Protein AF-A0A533UKV5-F1 (afdb_monomer_lite)

Radius of gyration: 15.04 Å; chains: 1; bounding box: 34×28×46 Å

Structure (mmCIF, N/CA/C/O backbone):
data_AF-A0A533UKV5-F1
#
_entry.id   AF-A0A533UKV5-F1
#
loop_
_atom_site.group_PDB
_atom_site.id
_atom_site.type_symbol
_atom_site.label_atom_id
_atom_site.label_alt_id
_atom_site.label_comp_id
_atom_site.label_asym_id
_atom_site.label_entity_id
_atom_site.label_seq_id
_atom_site.pdbx_PDB_ins_code
_atom_site.Cartn_x
_atom_site.Cartn_y
_atom_site.Cartn_z
_atom_site.occupancy
_atom_site.B_iso_or_equiv
_atom_site.auth_seq_id
_atom_site.auth_comp_id
_atom_site.auth_asym_id
_atom_site.auth_atom_id
_atom_site.pdbx_PDB_model_num
ATOM 1 N N . MET A 1 1 ? 13.275 -11.484 -17.452 1.00 66.06 1 MET A N 1
ATOM 2 C CA . MET A 1 1 ? 13.479 -12.583 -16.477 1.00 66.06 1 MET A CA 1
ATOM 3 C C . MET A 1 1 ? 12.795 -12.209 -15.171 1.00 66.06 1 MET A C 1
ATOM 5 O O . MET A 1 1 ? 13.042 -11.116 -14.673 1.00 66.06 1 MET A O 1
ATOM 9 N N . ILE A 1 2 ? 11.915 -13.073 -14.665 1.00 75.88 2 ILE A N 1
ATOM 10 C CA . ILE A 1 2 ? 11.091 -12.811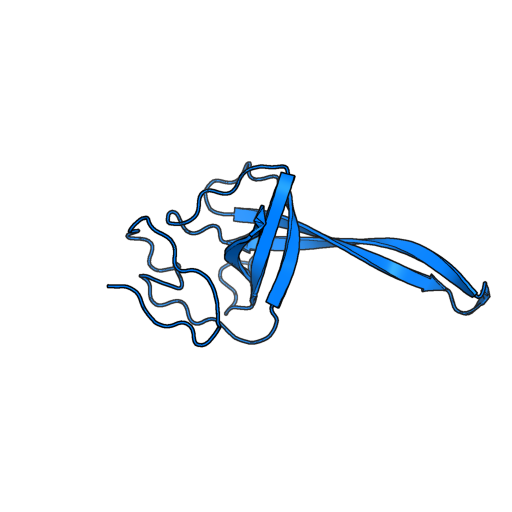 -13.475 1.00 75.88 2 ILE A CA 1
ATOM 11 C C . ILE A 1 2 ? 11.884 -13.198 -12.224 1.00 75.88 2 ILE A C 1
ATOM 13 O O . ILE A 1 2 ? 12.360 -14.329 -12.109 1.00 75.88 2 ILE A O 1
ATOM 17 N N . ARG A 1 3 ? 12.045 -12.260 -11.289 1.00 81.12 3 ARG A N 1
ATOM 18 C CA . ARG A 1 3 ? 12.711 -12.495 -10.002 1.00 81.12 3 ARG A CA 1
ATOM 19 C C . ARG A 1 3 ? 11.719 -13.059 -8.990 1.00 81.12 3 ARG A C 1
ATOM 21 O O . ARG A 1 3 ? 10.578 -12.612 -8.910 1.00 81.12 3 ARG A O 1
ATOM 28 N N . ASN A 1 4 ? 12.179 -14.005 -8.177 1.00 81.50 4 ASN A N 1
ATOM 29 C CA . ASN A 1 4 ? 11.421 -14.471 -7.024 1.00 81.50 4 ASN A CA 1
ATOM 30 C C . ASN A 1 4 ? 11.539 -13.436 -5.890 1.00 81.50 4 ASN A C 1
ATOM 32 O O . ASN A 1 4 ? 12.640 -13.133 -5.435 1.00 81.50 4 ASN A O 1
ATOM 36 N N . ILE A 1 5 ? 10.401 -12.883 -5.467 1.00 80.12 5 ILE A N 1
ATOM 37 C CA . ILE A 1 5 ? 10.301 -11.812 -4.461 1.00 80.12 5 ILE A CA 1
ATOM 38 C C . ILE A 1 5 ? 10.320 -12.383 -3.024 1.00 80.12 5 ILE A C 1
ATOM 40 O O . ILE A 1 5 ? 10.494 -11.640 -2.062 1.00 80.12 5 ILE A O 1
ATOM 44 N N . GLY A 1 6 ? 10.177 -13.703 -2.857 1.00 77.88 6 GLY A N 1
ATOM 45 C CA . GLY A 1 6 ? 10.168 -14.368 -1.548 1.00 77.88 6 GLY A CA 1
ATOM 46 C C . GLY A 1 6 ? 8.799 -14.413 -0.859 1.00 77.88 6 GLY A C 1
ATOM 47 O O . GLY A 1 6 ? 8.714 -14.854 0.283 1.00 77.88 6 GLY A O 1
ATOM 48 N N . PHE A 1 7 ? 7.729 -13.999 -1.544 1.00 78.75 7 PHE A N 1
ATOM 49 C CA . PHE A 1 7 ? 6.341 -14.137 -1.089 1.00 78.75 7 PHE A CA 1
ATOM 50 C C . PHE A 1 7 ? 5.535 -15.009 -2.063 1.00 78.75 7 PHE A C 1
ATOM 52 O O . PHE A 1 7 ? 5.818 -14.976 -3.264 1.00 78.75 7 PHE A O 1
ATOM 59 N N . PRO A 1 8 ? 4.523 -15.761 -1.587 1.00 81.56 8 PRO A N 1
ATOM 60 C CA . PRO A 1 8 ? 3.633 -16.533 -2.448 1.00 81.56 8 PRO A CA 1
ATOM 61 C C . PRO A 1 8 ? 2.614 -15.593 -3.107 1.00 81.56 8 PRO A C 1
ATOM 63 O O . PRO A 1 8 ? 1.481 -15.466 -2.652 1.00 81.56 8 PRO A O 1
ATOM 66 N N . VAL A 1 9 ? 3.049 -14.888 -4.147 1.00 83.69 9 VAL A N 1
ATOM 67 C CA . VAL A 1 9 ? 2.223 -13.980 -4.954 1.00 83.69 9 VAL A CA 1
ATOM 68 C C . VAL A 1 9 ? 2.147 -14.491 -6.383 1.00 83.69 9 VAL A C 1
ATOM 70 O O . VAL A 1 9 ? 3.114 -15.072 -6.888 1.00 83.69 9 VAL A O 1
ATOM 73 N N . THR A 1 10 ? 1.012 -14.274 -7.045 1.00 81.38 10 THR A N 1
ATOM 74 C CA . THR A 1 10 ? 0.913 -14.562 -8.477 1.00 81.38 10 THR A CA 1
ATOM 75 C C . THR A 1 10 ? 1.802 -13.599 -9.264 1.00 81.38 10 THR A C 1
ATOM 77 O O . THR A 1 10 ? 1.801 -12.388 -9.041 1.00 81.38 10 THR A O 1
ATOM 80 N N . ALA A 1 11 ? 2.634 -14.149 -10.149 1.00 77.44 11 ALA A N 1
ATOM 81 C CA . ALA A 1 11 ? 3.501 -13.336 -10.991 1.00 77.44 11 ALA A CA 1
ATOM 82 C C . ALA A 1 11 ? 2.678 -12.671 -12.110 1.00 77.44 11 ALA A C 1
ATOM 84 O O . ALA A 1 11 ? 1.759 -13.303 -12.639 1.00 77.44 11 ALA A O 1
ATOM 85 N N . PRO A 1 12 ? 3.003 -11.425 -12.500 1.00 82.31 12 PRO A N 1
ATOM 86 C CA . PRO A 1 12 ? 2.340 -10.767 -13.615 1.00 82.31 12 PRO A CA 1
ATOM 87 C C . PRO A 1 12 ? 2.645 -11.494 -14.928 1.00 82.31 12 PRO A C 1
ATOM 89 O O . PRO A 1 12 ? 3.748 -11.999 -15.136 1.00 82.31 12 PRO A O 1
ATOM 92 N N . THR A 1 13 ? 1.663 -11.518 -15.826 1.00 81.06 13 THR A N 1
ATOM 93 C CA . THR A 1 13 ? 1.788 -12.127 -17.158 1.00 81.06 13 THR A CA 1
ATOM 94 C C . THR A 1 13 ? 2.532 -11.238 -18.150 1.00 81.06 13 THR A C 1
ATOM 96 O O . THR A 1 13 ? 3.078 -11.744 -19.126 1.00 81.06 13 THR A O 1
ATOM 99 N N . THR A 1 14 ? 2.539 -9.921 -17.934 1.00 83.50 14 THR A N 1
ATOM 100 C CA . THR A 1 14 ? 3.178 -8.951 -18.827 1.00 83.50 14 THR A CA 1
ATOM 101 C C . THR A 1 14 ? 4.602 -8.639 -18.383 1.00 83.50 14 THR A C 1
ATOM 103 O O . THR A 1 14 ? 4.913 -8.505 -17.196 1.00 83.50 14 THR A O 1
ATOM 106 N N . GLU A 1 15 ? 5.488 -8.503 -19.366 1.00 81.19 15 GLU A N 1
ATOM 107 C CA . GLU A 1 15 ? 6.862 -8.068 -19.140 1.00 81.19 15 GLU A CA 1
ATOM 108 C C . GLU A 1 15 ? 6.934 -6.539 -19.074 1.00 81.19 15 GLU A C 1
ATOM 110 O O . GLU A 1 15 ? 6.245 -5.838 -19.815 1.00 81.19 15 GLU A O 1
ATOM 115 N N . CYS A 1 16 ? 7.786 -6.003 -18.196 1.00 81.00 16 CYS A N 1
ATOM 116 C CA . CYS A 1 16 ? 8.015 -4.564 -18.108 1.00 81.00 16 CYS A CA 1
ATOM 117 C C . CYS A 1 16 ? 9.496 -4.209 -17.979 1.00 81.00 16 CYS A C 1
ATOM 119 O O . CYS A 1 16 ? 10.297 -4.967 -17.436 1.00 81.00 16 CYS A O 1
ATOM 121 N N . THR A 1 17 ? 9.836 -3.007 -18.448 1.00 85.06 17 THR A N 1
ATOM 122 C CA . THR A 1 17 ? 11.194 -2.440 -18.462 1.00 85.06 17 THR A CA 1
ATOM 123 C C . THR A 1 17 ? 11.461 -1.463 -17.307 1.00 85.06 17 THR A C 1
ATOM 125 O O . THR A 1 17 ? 12.530 -0.860 -17.236 1.00 85.06 17 THR A O 1
ATOM 128 N N . ASP A 1 18 ? 10.518 -1.293 -16.370 1.00 85.62 18 ASP A N 1
ATOM 129 C CA . ASP A 1 18 ? 10.671 -0.382 -15.229 1.00 85.62 18 ASP A CA 1
ATOM 130 C C . ASP A 1 18 ? 11.707 -0.900 -14.208 1.00 85.62 18 ASP A C 1
ATOM 132 O O . ASP A 1 18 ? 11.535 -1.957 -13.596 1.00 85.62 18 ASP A O 1
ATOM 136 N N . HIS A 1 19 ? 12.726 -0.089 -13.901 1.00 86.62 19 HIS A N 1
ATOM 137 C CA . HIS A 1 19 ? 13.735 -0.408 -12.874 1.00 86.62 19 HIS A CA 1
ATOM 138 C C . HIS A 1 19 ? 13.166 -0.558 -11.456 1.00 86.62 19 HIS A C 1
ATOM 140 O O . HIS A 1 19 ? 13.730 -1.278 -10.631 1.00 86.62 19 HIS A O 1
ATOM 146 N N . LEU A 1 20 ? 12.060 0.132 -11.166 1.00 89.50 20 LEU A N 1
ATOM 147 C CA . LEU A 1 20 ? 11.384 0.103 -9.867 1.00 89.50 20 LEU A CA 1
ATOM 148 C C . LEU A 1 20 ? 10.371 -1.044 -9.750 1.00 89.50 20 LEU A C 1
ATOM 150 O O . LEU A 1 20 ? 9.705 -1.165 -8.725 1.00 89.50 20 LEU A O 1
ATOM 154 N N . CYS A 1 21 ? 10.235 -1.887 -10.774 1.00 88.62 21 CYS A N 1
ATOM 155 C CA . CYS A 1 21 ? 9.396 -3.071 -10.682 1.00 88.62 21 CYS A CA 1
ATOM 156 C C . CYS A 1 21 ? 10.066 -4.133 -9.788 1.00 88.62 21 CYS A C 1
ATOM 158 O O . CYS A 1 21 ? 11.262 -4.386 -9.944 1.00 88.62 21 CYS A O 1
ATOM 160 N N . PRO A 1 22 ? 9.327 -4.795 -8.883 1.00 88.25 22 PRO A N 1
ATOM 161 C CA . PRO A 1 22 ? 9.893 -5.840 -8.035 1.00 88.25 22 PRO A CA 1
ATOM 162 C C . PRO A 1 22 ? 10.179 -7.150 -8.786 1.00 88.25 22 PRO A C 1
ATOM 164 O O . PRO A 1 22 ? 11.062 -7.902 -8.386 1.00 88.25 22 PRO A O 1
ATOM 167 N N . PHE A 1 23 ? 9.471 -7.417 -9.890 1.00 88.06 23 PHE A N 1
ATOM 168 C CA . PHE A 1 23 ? 9.636 -8.645 -10.676 1.00 88.06 23 PHE A CA 1
ATOM 169 C C . PHE A 1 23 ? 10.782 -8.551 -11.690 1.00 88.06 23 PHE A C 1
ATOM 171 O O . PHE A 1 23 ? 11.596 -9.465 -11.778 1.00 88.06 23 PHE A O 1
ATOM 178 N N . HIS A 1 24 ? 10.856 -7.454 -12.448 1.00 87.12 24 HIS A N 1
ATOM 179 C CA . HIS A 1 24 ? 11.832 -7.277 -13.535 1.00 87.12 24 HIS A CA 1
ATOM 180 C C . HIS A 1 24 ? 12.984 -6.331 -13.179 1.00 87.12 24 HIS A C 1
ATOM 182 O O . HIS A 1 24 ? 14.034 -6.359 -13.817 1.00 87.12 24 HIS A O 1
ATOM 188 N N . GLY A 1 25 ? 12.792 -5.485 -12.168 1.00 85.81 25 GLY A N 1
ATOM 189 C CA . GLY A 1 25 ? 13.731 -4.440 -11.796 1.00 85.81 25 GLY A CA 1
ATOM 190 C C . GLY A 1 25 ? 14.664 -4.824 -10.648 1.00 85.81 25 GLY A C 1
ATOM 191 O O . GLY A 1 25 ? 14.953 -5.994 -10.368 1.00 85.81 25 GLY A O 1
ATOM 192 N N . THR A 1 26 ? 15.172 -3.792 -9.977 1.00 87.62 26 THR A N 1
ATOM 193 C CA . THR A 1 26 ? 16.122 -3.907 -8.859 1.00 87.62 26 THR A CA 1
ATOM 194 C C . THR A 1 26 ? 15.481 -3.654 -7.500 1.00 87.62 26 THR A C 1
ATOM 196 O O . THR A 1 26 ? 16.159 -3.761 -6.476 1.00 87.62 26 THR A O 1
ATOM 199 N N . LEU A 1 27 ? 14.194 -3.300 -7.471 1.00 89.88 27 LEU A N 1
ATOM 200 C CA . LEU A 1 27 ? 13.507 -2.948 -6.240 1.00 89.88 27 LEU A CA 1
ATOM 201 C C . LEU A 1 27 ? 13.327 -4.179 -5.345 1.00 89.88 27 LEU A C 1
ATOM 203 O O . LEU A 1 27 ? 12.651 -5.135 -5.712 1.00 89.88 27 LEU A O 1
ATOM 207 N N . SER A 1 28 ? 13.888 -4.118 -4.140 1.00 88.62 28 SER A N 1
ATOM 208 C CA . SER A 1 28 ? 13.639 -5.098 -3.091 1.00 88.62 28 SER A CA 1
ATOM 209 C C . SER A 1 28 ? 12.393 -4.740 -2.281 1.00 88.62 28 SER A C 1
ATOM 211 O O . SER A 1 28 ? 12.162 -3.582 -1.913 1.00 88.62 28 SER A O 1
ATOM 213 N N . ILE A 1 29 ? 11.602 -5.766 -1.988 1.00 90.69 29 ILE A N 1
ATOM 214 C CA . ILE A 1 29 ? 10.427 -5.699 -1.121 1.00 90.69 29 ILE A CA 1
ATOM 215 C C . ILE A 1 29 ? 10.811 -6.230 0.263 1.00 90.69 29 ILE A C 1
ATOM 217 O O . ILE A 1 29 ? 11.665 -7.110 0.383 1.00 90.69 29 ILE A O 1
ATOM 221 N N . ARG A 1 30 ? 10.210 -5.673 1.317 1.00 89.56 30 ARG A N 1
ATOM 222 C CA . ARG A 1 30 ? 10.426 -6.090 2.710 1.00 89.56 30 ARG A CA 1
ATOM 223 C C . ARG A 1 30 ? 9.206 -5.778 3.568 1.00 89.56 30 ARG A C 1
ATOM 225 O O . ARG A 1 30 ? 8.369 -4.986 3.173 1.00 89.56 30 ARG A O 1
ATOM 232 N N . GLY A 1 31 ? 9.161 -6.308 4.786 1.00 88.88 31 GLY A N 1
ATOM 233 C CA . GLY A 1 31 ? 8.227 -5.825 5.803 1.00 88.88 31 GLY A CA 1
ATOM 234 C C . GLY A 1 31 ? 6.776 -6.219 5.537 1.00 88.88 31 GLY A C 1
ATOM 235 O O . GLY A 1 31 ? 6.472 -7.403 5.388 1.00 88.88 31 GLY A O 1
ATOM 236 N N . LYS A 1 32 ? 5.870 -5.239 5.582 1.00 91.75 32 LYS A N 1
ATOM 237 C CA . LYS A 1 32 ? 4.422 -5.482 5.654 1.00 91.75 32 LYS A CA 1
ATOM 238 C C . LYS A 1 32 ? 3.775 -5.672 4.284 1.00 91.75 32 LYS A C 1
ATOM 240 O O . LYS A 1 32 ? 4.059 -4.944 3.335 1.00 91.75 32 LYS A O 1
ATOM 245 N N . LEU A 1 33 ? 2.812 -6.591 4.239 1.00 92.94 33 LEU A N 1
ATOM 246 C CA . LEU A 1 33 ? 1.842 -6.718 3.156 1.00 92.94 33 LEU A CA 1
ATOM 247 C C . LEU A 1 33 ? 0.528 -6.065 3.588 1.00 92.94 33 LEU A C 1
ATOM 249 O O . LEU A 1 33 ? -0.012 -6.380 4.648 1.00 92.94 33 LEU A O 1
ATOM 253 N N . ILE A 1 34 ? 0.027 -5.144 2.774 1.00 93.19 34 ILE A N 1
ATOM 254 C CA . ILE A 1 34 ? -1.223 -4.425 3.003 1.00 93.19 34 ILE A CA 1
ATOM 255 C C . ILE A 1 34 ? -2.173 -4.762 1.866 1.00 93.19 34 ILE A C 1
ATOM 257 O O . ILE A 1 34 ? -1.876 -4.520 0.697 1.00 93.19 34 ILE A O 1
ATOM 261 N N . GLN A 1 35 ? -3.336 -5.295 2.221 1.00 94.06 35 GLN A N 1
ATOM 262 C CA . GLN A 1 35 ? -4.442 -5.469 1.294 1.00 94.06 35 GLN A CA 1
ATOM 263 C C . GLN A 1 35 ? -5.404 -4.290 1.436 1.00 94.06 35 GLN A C 1
ATOM 265 O O . GLN A 1 35 ? -5.757 -3.901 2.552 1.00 94.06 35 GLN A O 1
ATOM 270 N N . GLY A 1 36 ? -5.849 -3.734 0.315 1.00 95.00 36 GLY A N 1
ATOM 271 C CA . GLY A 1 36 ? -6.822 -2.649 0.328 1.00 95.00 36 GLY A CA 1
ATOM 272 C C . GLY A 1 36 ? -7.460 -2.412 -1.029 1.00 95.00 36 GLY A C 1
ATOM 273 O O . GLY A 1 36 ? -7.042 -2.974 -2.039 1.00 95.00 36 GLY A O 1
ATOM 274 N N . LYS A 1 37 ? -8.489 -1.569 -1.032 1.00 96.06 3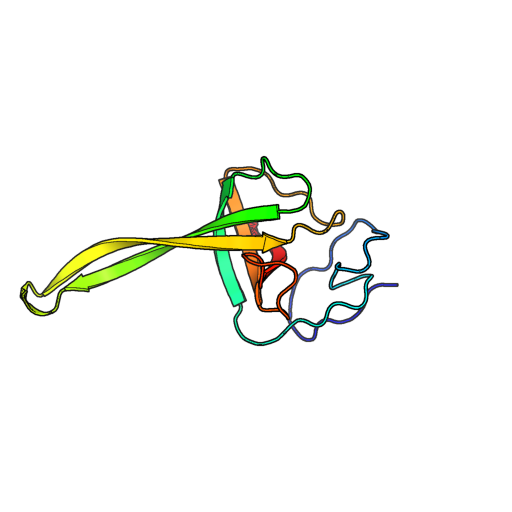7 LYS A N 1
ATOM 275 C CA . LYS A 1 37 ? -9.228 -1.182 -2.231 1.00 96.06 37 LYS A CA 1
ATOM 276 C C . LYS A 1 37 ? -8.576 0.024 -2.891 1.00 96.06 37 LYS A C 1
ATOM 278 O O . LYS A 1 37 ? -8.199 0.980 -2.212 1.00 96.06 37 LYS A O 1
ATOM 283 N N . VAL A 1 38 ? -8.493 0.023 -4.209 1.00 96.50 38 VAL A N 1
ATOM 284 C CA . VAL A 1 38 ? -7.988 1.158 -4.976 1.00 96.50 38 VAL A CA 1
ATOM 285 C C . VAL A 1 38 ? -9.056 2.238 -5.069 1.00 96.50 38 VAL A C 1
ATOM 287 O O . VAL A 1 38 ? -10.143 2.014 -5.599 1.00 96.50 38 VAL A O 1
ATOM 290 N N . VAL A 1 39 ? -8.738 3.426 -4.553 1.00 95.25 39 VAL A N 1
ATOM 291 C CA . VAL A 1 39 ? -9.645 4.588 -4.570 1.00 95.25 39 VAL A CA 1
ATOM 292 C C . VAL A 1 39 ? -9.348 5.521 -5.732 1.00 95.25 39 VAL A C 1
ATOM 294 O O . VAL A 1 39 ? -10.253 6.162 -6.248 1.00 95.25 39 VAL A O 1
ATOM 297 N N . SER A 1 40 ? -8.079 5.642 -6.116 1.00 94.44 40 SER A N 1
ATOM 298 C CA . SER A 1 40 ? -7.665 6.518 -7.208 1.00 94.44 40 SER A CA 1
ATOM 299 C C . SER A 1 40 ? -6.462 5.928 -7.919 1.00 94.44 40 SER A C 1
ATOM 301 O O . SER A 1 40 ? -5.438 5.649 -7.285 1.00 94.44 40 SER A O 1
ATOM 303 N N . ALA A 1 41 ? -6.590 5.788 -9.236 1.00 93.44 41 ALA A N 1
ATOM 304 C CA . ALA A 1 41 ? -5.533 5.333 -10.138 1.00 93.44 41 ALA A CA 1
ATOM 305 C C . ALA A 1 41 ? -5.205 6.393 -11.208 1.00 93.44 41 ALA A C 1
ATOM 307 O O . ALA A 1 41 ? -4.722 6.077 -12.290 1.00 93.44 41 ALA A O 1
ATOM 308 N N . LYS A 1 42 ? -5.471 7.673 -10.909 1.00 91.38 42 LYS A N 1
ATOM 309 C CA . LYS A 1 42 ? -5.310 8.790 -11.859 1.00 91.38 42 LYS A CA 1
ATOM 310 C C . LYS A 1 42 ? -3.853 9.145 -12.155 1.00 91.38 42 LYS A C 1
ATOM 312 O O . LYS A 1 42 ? -3.560 9.727 -13.193 1.00 91.38 42 LYS A O 1
ATOM 317 N N . ALA A 1 43 ? -2.944 8.854 -11.224 1.00 91.38 43 ALA A N 1
ATOM 318 C CA . ALA A 1 43 ? -1.525 9.120 -11.413 1.00 91.38 43 ALA A CA 1
ATOM 319 C C . ALA A 1 43 ? -0.882 7.995 -12.245 1.00 91.38 43 ALA A C 1
ATOM 321 O O . ALA A 1 43 ? -1.198 6.826 -12.036 1.00 91.38 43 ALA A O 1
ATOM 322 N N . PRO A 1 44 ? 0.068 8.306 -13.145 1.00 89.31 44 PRO A N 1
ATOM 323 C CA . PRO A 1 44 ? 0.559 7.334 -14.123 1.00 89.31 44 PRO A CA 1
ATOM 324 C C . PRO A 1 44 ? 1.284 6.140 -13.486 1.00 89.31 44 PRO A C 1
ATOM 326 O O . PRO A 1 44 ? 1.108 5.006 -13.915 1.00 89.31 44 PRO A O 1
ATOM 329 N N . LYS A 1 45 ? 2.094 6.389 -12.447 1.00 90.81 45 LYS A N 1
ATOM 330 C CA . LYS A 1 45 ? 2.920 5.371 -11.769 1.00 90.81 45 LYS A CA 1
ATOM 331 C C . LYS A 1 45 ? 2.591 5.216 -10.280 1.00 90.81 45 LYS A C 1
ATOM 333 O O . LYS A 1 45 ? 3.391 4.675 -9.521 1.00 90.81 45 LYS A O 1
ATOM 338 N N . MET A 1 46 ? 1.450 5.735 -9.830 1.00 94.50 46 MET A N 1
ATOM 339 C CA . MET A 1 46 ? 1.071 5.719 -8.416 1.00 94.50 46 MET A CA 1
ATOM 340 C C . MET A 1 46 ? -0.420 5.458 -8.256 1.00 94.50 46 MET A C 1
ATOM 342 O O . MET A 1 46 ? -1.237 5.976 -9.010 1.00 94.50 46 MET A O 1
ATOM 346 N N . VAL A 1 47 ? -0.765 4.702 -7.222 1.00 95.88 47 VAL A N 1
ATOM 347 C CA . VAL A 1 47 ? -2.138 4.365 -6.859 1.00 95.88 47 VAL A CA 1
ATOM 348 C C . VAL A 1 47 ? -2.369 4.698 -5.388 1.00 95.88 47 VAL A C 1
ATOM 350 O O . VAL A 1 47 ? -1.461 4.592 -4.559 1.00 95.88 47 VAL A O 1
ATOM 353 N N . VAL A 1 48 ? -3.586 5.132 -5.060 1.00 96.31 48 VAL A N 1
ATOM 354 C CA . VAL A 1 48 ? -4.022 5.340 -3.675 1.00 96.31 48 VAL A CA 1
ATOM 355 C C . VAL A 1 48 ? -4.855 4.146 -3.233 1.00 96.31 48 VAL A C 1
ATOM 357 O O . VAL A 1 48 ? -5.963 3.932 -3.731 1.00 96.31 48 VAL A O 1
ATOM 360 N N . VAL A 1 49 ? -4.320 3.398 -2.275 1.00 96.56 49 VAL A N 1
ATOM 361 C CA . VAL A 1 49 ? -4.955 2.224 -1.677 1.00 96.56 49 VAL A CA 1
ATOM 362 C C . VAL A 1 49 ? -5.598 2.633 -0.358 1.00 96.56 49 VAL A C 1
ATOM 364 O O . VAL A 1 49 ? -4.974 3.304 0.463 1.00 96.56 49 VAL A O 1
ATOM 367 N N . GLN A 1 50 ? -6.848 2.242 -0.154 1.00 96.06 50 GLN A N 1
ATOM 368 C CA . GLN A 1 50 ? -7.594 2.459 1.075 1.00 96.06 50 GLN A CA 1
ATOM 369 C C . GLN A 1 50 ? -7.819 1.137 1.795 1.00 96.06 50 GLN A C 1
ATOM 371 O O . GLN A 1 50 ? -8.314 0.171 1.214 1.00 96.06 50 GLN A O 1
ATOM 376 N N . GLN A 1 51 ? -7.498 1.121 3.083 1.00 95.19 51 GLN A N 1
ATOM 377 C CA . GLN A 1 51 ? -7.792 0.013 3.975 1.00 95.19 51 GLN A CA 1
ATOM 378 C C . GLN A 1 51 ? -8.850 0.457 4.983 1.00 95.19 51 GLN A C 1
ATOM 380 O O . GLN A 1 51 ? -8.709 1.492 5.636 1.00 95.19 51 GLN A O 1
ATOM 385 N N . GLU A 1 52 ? -9.922 -0.320 5.099 1.00 94.06 52 GLU A N 1
ATOM 386 C CA . GLU A 1 52 ? -10.969 -0.085 6.088 1.00 94.06 52 GLU A CA 1
ATOM 387 C C . GLU A 1 52 ? -10.675 -0.923 7.329 1.00 94.06 52 GLU A C 1
ATOM 389 O O . GLU A 1 52 ? -10.678 -2.152 7.271 1.00 94.06 52 GLU A O 1
ATOM 394 N N . THR A 1 53 ? -10.415 -0.257 8.453 1.00 94.38 53 THR A N 1
ATOM 395 C CA . THR A 1 53 ? -10.118 -0.926 9.722 1.00 94.38 53 THR A CA 1
ATOM 396 C C . THR A 1 53 ? -10.965 -0.284 10.816 1.00 94.38 53 THR A C 1
ATOM 398 O O . THR A 1 53 ? -10.798 0.905 11.090 1.00 94.38 53 THR A O 1
ATOM 401 N N . PRO A 1 54 ? -11.888 -1.014 11.466 1.00 95.44 54 PRO A N 1
ATOM 402 C CA . PRO A 1 54 ? -12.701 -0.444 12.531 1.00 95.44 54 PRO A CA 1
ATOM 403 C C . PRO A 1 54 ? -11.834 -0.113 13.752 1.00 95.44 54 PRO A C 1
ATOM 405 O O . PRO A 1 54 ? -11.085 -0.952 14.255 1.00 95.44 54 PRO A O 1
ATOM 408 N N . LYS A 1 55 ? -11.953 1.114 14.266 1.00 96.62 55 LYS A N 1
ATOM 409 C CA . LYS A 1 55 ? -11.234 1.557 15.466 1.00 96.62 55 LYS A CA 1
ATOM 410 C C . LYS A 1 55 ? -12.098 1.329 16.699 1.00 96.62 55 LYS A C 1
ATOM 412 O O . LYS A 1 55 ? -13.191 1.884 16.802 1.00 96.62 55 LYS A O 1
ATOM 417 N N . PHE A 1 56 ? -11.603 0.548 17.654 1.00 97.12 56 PHE A N 1
ATOM 418 C CA . PHE A 1 56 ? -12.291 0.335 18.925 1.00 97.12 56 PHE A CA 1
ATOM 419 C C . PHE A 1 56 ? -12.140 1.555 19.845 1.00 97.12 56 PHE A C 1
ATOM 421 O O . PHE A 1 56 ? -11.023 2.002 20.115 1.00 97.12 56 PHE A O 1
ATOM 428 N N . ILE A 1 57 ? -13.257 2.094 20.336 1.00 97.56 57 ILE A N 1
ATOM 429 C CA . ILE A 1 57 ? -13.276 3.189 21.310 1.00 97.56 57 ILE A CA 1
ATOM 430 C C . ILE A 1 57 ? -13.539 2.604 22.697 1.00 97.56 57 ILE A C 1
ATOM 432 O O . ILE A 1 57 ? -14.665 2.221 23.019 1.00 97.56 57 ILE A O 1
ATOM 436 N N . THR A 1 58 ? -12.498 2.582 23.533 1.00 97.38 58 THR A N 1
ATOM 437 C CA . THR A 1 58 ? -12.498 1.943 24.860 1.00 97.38 58 THR A CA 1
ATOM 438 C C . THR A 1 58 ? -13.574 2.497 25.792 1.00 97.38 58 THR A C 1
ATOM 440 O O . THR A 1 58 ? -14.309 1.718 26.393 1.00 97.38 58 THR A O 1
ATOM 443 N N . LYS A 1 59 ? -13.736 3.829 25.852 1.00 98.12 59 LYS A N 1
ATOM 444 C CA . LYS A 1 59 ? -14.726 4.498 26.718 1.00 98.12 59 LYS A CA 1
ATOM 445 C C . LYS A 1 59 ? -16.164 4.042 26.448 1.00 98.12 59 LYS A C 1
ATOM 447 O O . LYS A 1 59 ? -16.927 3.853 27.387 1.00 98.12 59 LYS A O 1
ATOM 452 N N . PHE A 1 60 ? -16.532 3.875 25.177 1.00 97.88 60 PHE A N 1
ATOM 453 C CA . PHE A 1 60 ? -17.905 3.545 24.776 1.00 97.88 60 PHE A CA 1
ATOM 454 C C . PHE A 1 60 ? -18.104 2.064 24.450 1.00 97.88 60 PHE A C 1
ATOM 456 O O . PHE A 1 60 ? -19.230 1.668 24.162 1.00 97.88 60 PHE A O 1
ATOM 463 N N . LYS A 1 61 ? -17.032 1.258 24.463 1.00 96.12 61 LYS A N 1
ATOM 464 C CA . LYS A 1 61 ? -17.026 -0.152 24.038 1.00 96.12 61 LYS A CA 1
ATOM 465 C C . LYS A 1 61 ? -17.687 -0.357 22.663 1.00 96.12 61 LYS A C 1
ATOM 467 O O . LYS A 1 61 ? -18.427 -1.312 22.450 1.00 96.12 61 LYS A O 1
ATOM 472 N N . ARG A 1 62 ? -17.447 0.571 21.731 1.00 98.00 62 ARG A N 1
ATOM 473 C CA . ARG A 1 62 ? -18.024 0.582 20.374 1.00 98.00 62 ARG A CA 1
ATOM 474 C C . ARG A 1 62 ? -16.927 0.703 19.324 1.00 98.00 62 ARG A C 1
ATOM 476 O O . ARG A 1 62 ? -15.876 1.286 19.588 1.00 98.00 62 ARG A O 1
ATOM 483 N N . TYR A 1 63 ? -17.197 0.204 18.122 1.00 97.69 63 TYR A N 1
ATOM 484 C CA . TYR A 1 63 ? -16.322 0.374 16.965 1.00 97.69 63 TYR A CA 1
ATOM 485 C C . TYR A 1 63 ? -16.748 1.588 16.138 1.00 97.69 63 TYR A C 1
ATOM 487 O O . TYR A 1 63 ? -17.913 1.720 15.768 1.00 97.69 63 TYR A O 1
ATOM 495 N N . ALA A 1 64 ? -15.795 2.462 15.828 1.00 96.56 64 ALA A N 1
ATOM 496 C CA . ALA A 1 64 ? -15.956 3.516 14.837 1.00 96.56 64 ALA A CA 1
ATOM 497 C C . ALA A 1 64 ? -15.412 3.049 13.484 1.00 96.56 64 ALA A C 1
ATOM 499 O O . ALA A 1 64 ? -14.381 2.375 13.415 1.00 96.56 64 ALA A O 1
ATOM 500 N N . ARG A 1 65 ? -16.083 3.442 12.398 1.00 96.06 65 ARG A N 1
ATOM 501 C CA . ARG A 1 65 ? -15.555 3.252 11.042 1.00 96.06 65 ARG A CA 1
ATOM 502 C C . ARG A 1 65 ? -14.313 4.127 10.879 1.00 96.06 65 ARG A C 1
ATOM 504 O O . ARG A 1 65 ? -14.359 5.321 11.163 1.00 96.06 65 ARG A O 1
ATOM 511 N N . SER A 1 66 ? -13.206 3.533 10.452 1.00 95.94 66 SER A N 1
ATOM 512 C CA . SER A 1 66 ? -11.971 4.250 10.145 1.00 95.94 66 SER A CA 1
ATOM 513 C C . SER A 1 66 ? -11.360 3.684 8.870 1.00 95.94 66 SER A C 1
ATOM 515 O O . SER A 1 66 ? -11.556 2.517 8.530 1.00 95.94 66 SER A O 1
ATOM 517 N N . GLN A 1 67 ? -10.674 4.554 8.139 1.00 95.25 67 GLN A N 1
ATOM 518 C CA . GLN A 1 67 ? -10.056 4.252 6.860 1.00 95.25 67 GLN A CA 1
ATOM 519 C C . GLN A 1 67 ? -8.651 4.854 6.862 1.00 95.25 67 GLN A C 1
ATOM 521 O O . GLN A 1 67 ? -8.478 6.022 7.219 1.00 95.25 67 GLN A O 1
ATOM 526 N N . SER A 1 68 ? -7.653 4.073 6.461 1.00 94.69 68 SER A N 1
ATOM 527 C CA . SER A 1 68 ? -6.294 4.547 6.194 1.00 94.69 68 SER A CA 1
ATOM 528 C C . SER A 1 68 ? -6.049 4.571 4.691 1.00 94.69 68 SER A C 1
ATOM 530 O O . SER A 1 68 ? -6.522 3.702 3.961 1.00 94.69 68 SER A O 1
ATOM 532 N N . LYS A 1 69 ? -5.316 5.583 4.219 1.00 95.69 69 LYS A N 1
ATOM 533 C CA . LYS A 1 69 ? -4.908 5.709 2.817 1.00 95.69 69 LYS A CA 1
ATOM 534 C C . LYS A 1 69 ? -3.398 5.568 2.713 1.00 95.69 69 LYS A C 1
ATOM 536 O O . LYS A 1 69 ? -2.664 6.207 3.466 1.00 95.69 69 LYS A O 1
ATOM 541 N N . THR A 1 70 ? -2.953 4.764 1.762 1.00 95.25 70 THR A N 1
ATOM 542 C CA . THR A 1 70 ? -1.545 4.473 1.511 1.00 95.25 70 THR A CA 1
ATOM 543 C C . THR A 1 70 ? -1.248 4.682 0.033 1.00 95.25 70 THR A C 1
ATOM 545 O O . THR A 1 70 ? -1.990 4.225 -0.834 1.00 95.25 70 THR A O 1
ATOM 548 N N . HIS A 1 71 ? -0.161 5.393 -0.258 1.00 95.56 71 HIS A N 1
ATOM 549 C CA . HIS A 1 71 ? 0.308 5.591 -1.623 1.00 95.56 71 HIS A CA 1
ATOM 550 C C . HIS A 1 71 ? 1.235 4.446 -2.022 1.00 95.56 71 HIS A C 1
ATOM 552 O O . HIS A 1 71 ? 2.223 4.173 -1.336 1.00 95.56 71 HIS A O 1
ATOM 558 N N . ALA A 1 72 ? 0.921 3.810 -3.144 1.00 96.19 72 ALA A N 1
ATOM 559 C CA . ALA A 1 72 ? 1.673 2.694 -3.690 1.00 96.19 72 ALA A CA 1
ATOM 560 C C . ALA A 1 72 ? 2.189 3.015 -5.094 1.00 96.19 72 ALA A C 1
ATOM 562 O O . ALA A 1 72 ? 1.519 3.690 -5.875 1.00 96.19 72 ALA A O 1
ATOM 563 N N . TYR A 1 73 ? 3.374 2.518 -5.424 1.00 94.50 73 TYR A N 1
ATOM 564 C CA . TYR A 1 73 ? 3.919 2.541 -6.771 1.00 94.50 73 TYR A CA 1
ATOM 565 C C . TYR A 1 73 ? 3.204 1.502 -7.635 1.00 94.50 73 TYR A C 1
ATOM 567 O O . TYR A 1 73 ? 3.035 0.351 -7.220 1.00 94.50 73 TYR A O 1
ATOM 575 N N . LYS A 1 74 ? 2.815 1.916 -8.840 1.00 93.12 74 LYS A N 1
ATOM 576 C CA . LYS A 1 74 ? 2.226 1.053 -9.862 1.00 93.12 74 LYS A CA 1
ATOM 577 C C . LYS A 1 74 ? 3.315 0.670 -10.871 1.00 93.12 74 LYS A C 1
ATOM 579 O O . LYS A 1 74 ? 3.740 1.545 -11.630 1.00 93.12 74 LYS A O 1
ATOM 584 N N . PRO A 1 75 ? 3.776 -0.592 -10.896 1.00 90.50 75 PRO A N 1
ATOM 585 C CA . PRO A 1 75 ? 4.618 -1.075 -11.984 1.00 90.50 75 PRO A CA 1
ATOM 586 C C . PRO A 1 75 ? 3.793 -1.207 -13.274 1.00 90.50 75 PRO A C 1
ATOM 588 O O . PRO A 1 75 ? 2.626 -1.588 -13.216 1.00 90.50 75 PRO A O 1
ATOM 591 N N . SER A 1 76 ? 4.390 -0.944 -14.442 1.00 88.25 76 SER A N 1
ATOM 592 C CA . SER A 1 76 ? 3.699 -1.098 -15.741 1.00 88.25 76 SER A CA 1
ATOM 593 C C . SER A 1 76 ? 3.277 -2.536 -16.063 1.00 88.25 76 SER A C 1
ATOM 595 O O . SER A 1 76 ? 2.382 -2.745 -16.870 1.00 88.25 76 SER A O 1
ATOM 597 N N . CYS A 1 77 ? 3.874 -3.518 -15.388 1.00 87.44 77 CYS A N 1
ATOM 598 C CA . CYS A 1 77 ? 3.483 -4.925 -15.451 1.00 87.44 77 CYS A CA 1
ATOM 599 C C . CYS A 1 77 ? 2.076 -5.220 -14.894 1.00 87.44 77 CYS A C 1
ATOM 601 O O . CYS A 1 77 ? 1.554 -6.310 -15.099 1.00 87.44 77 CYS A O 1
ATOM 603 N N . ILE A 1 78 ? 1.491 -4.325 -14.094 1.00 88.38 78 ILE A N 1
ATOM 604 C CA . ILE A 1 78 ? 0.227 -4.602 -13.405 1.00 88.38 78 ILE A CA 1
ATOM 605 C C . ILE A 1 78 ? -0.775 -3.514 -13.760 1.00 88.38 78 ILE A C 1
ATOM 607 O O . ILE A 1 78 ? -0.638 -2.350 -13.367 1.00 88.38 78 ILE A O 1
ATOM 611 N N . ASP A 1 79 ? -1.821 -3.919 -14.470 1.00 88.31 79 ASP A N 1
ATOM 612 C CA . ASP A 1 79 ? -2.962 -3.063 -14.737 1.00 88.31 79 ASP A CA 1
ATOM 613 C C . ASP A 1 79 ? -3.894 -3.049 -13.533 1.00 88.31 79 ASP A C 1
ATOM 615 O O . ASP A 1 79 ? -4.477 -4.055 -13.148 1.00 88.31 79 ASP A O 1
ATOM 619 N N . VAL A 1 80 ? -4.005 -1.868 -12.931 1.00 91.06 80 VAL A N 1
ATOM 620 C CA . VAL A 1 80 ? -4.822 -1.603 -11.749 1.00 91.06 80 VAL A CA 1
ATOM 621 C C . VAL A 1 80 ? -5.865 -0.561 -12.119 1.00 91.06 80 VAL A C 1
ATOM 623 O O . VAL A 1 80 ? -5.498 0.503 -12.644 1.00 91.06 80 VAL A O 1
ATOM 626 N N . LYS A 1 81 ? -7.135 -0.848 -11.834 1.00 91.81 81 LYS A N 1
ATOM 627 C CA . LYS A 1 81 ? -8.271 0.055 -12.035 1.00 91.81 81 LYS A CA 1
ATOM 628 C C . LYS A 1 81 ? -8.827 0.541 -10.696 1.00 91.81 81 LYS A C 1
ATOM 630 O O . LYS A 1 81 ? -8.461 0.077 -9.618 1.00 91.81 81 LYS A O 1
ATOM 635 N N . GLU A 1 82 ? -9.679 1.559 -10.762 1.00 93.56 82 GLU A N 1
ATOM 636 C CA . GLU A 1 82 ? -10.391 2.058 -9.587 1.00 93.56 82 GLU A CA 1
ATOM 637 C C . GLU A 1 82 ? -11.456 1.045 -9.164 1.00 93.56 82 GLU A C 1
ATOM 639 O O . GLU A 1 82 ? -12.277 0.630 -9.977 1.00 93.56 82 GLU A O 1
ATOM 644 N N . GLY A 1 83 ? -11.458 0.670 -7.886 1.00 92.81 83 GLY A N 1
ATOM 645 C CA . GLY A 1 83 ? -12.379 -0.328 -7.350 1.00 92.81 83 GLY A CA 1
ATOM 646 C C . GLY A 1 83 ? -11.740 -1.674 -7.019 1.00 92.81 83 GLY A C 1
ATOM 647 O O . GLY A 1 83 ? -12.260 -2.343 -6.125 1.00 92.81 83 GLY A O 1
ATOM 648 N N . ASP A 1 84 ? -10.611 -2.004 -7.644 1.00 94.25 84 ASP A N 1
ATOM 649 C CA . ASP A 1 84 ? -9.929 -3.288 -7.471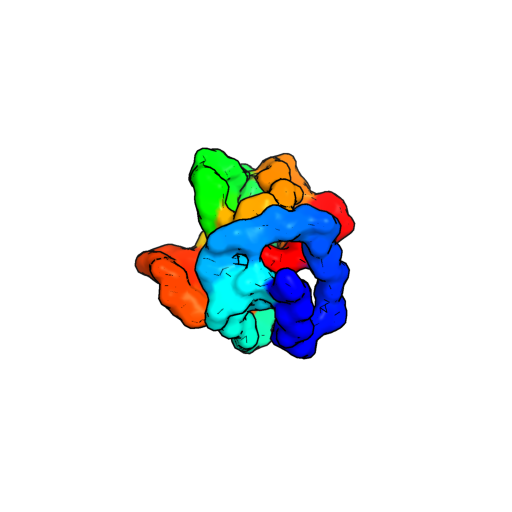 1.00 94.25 84 ASP A CA 1
ATOM 650 C C . ASP A 1 84 ? -9.361 -3.442 -6.052 1.00 94.25 84 ASP A C 1
ATOM 652 O O . ASP A 1 84 ? -8.943 -2.474 -5.400 1.00 94.25 84 ASP A O 1
ATOM 656 N N . ILE A 1 85 ? -9.304 -4.677 -5.569 1.00 94.62 85 ILE A N 1
ATOM 657 C CA . ILE A 1 85 ? -8.633 -5.067 -4.335 1.00 94.62 85 ILE A CA 1
ATOM 658 C C . ILE A 1 85 ? -7.210 -5.486 -4.684 1.00 94.62 85 ILE A C 1
ATOM 660 O O . ILE A 1 85 ? -6.976 -6.492 -5.353 1.00 94.62 85 ILE A O 1
ATOM 664 N N . VAL A 1 86 ? -6.242 -4.733 -4.175 1.00 95.12 86 VAL A N 1
ATOM 665 C CA . VAL A 1 86 ? -4.821 -4.955 -4.445 1.00 95.12 86 VAL A CA 1
ATOM 666 C C . VAL A 1 86 ? -4.078 -5.393 -3.195 1.00 95.12 86 VAL A C 1
ATOM 668 O O . VAL A 1 86 ? -4.364 -4.948 -2.077 1.00 95.12 86 VAL A O 1
ATOM 671 N N . LEU A 1 87 ? -3.086 -6.254 -3.400 1.00 93.69 87 LEU A N 1
ATOM 672 C CA . LEU A 1 87 ? -2.065 -6.559 -2.416 1.00 93.69 87 LEU A CA 1
ATOM 673 C C . LEU A 1 87 ? -0.839 -5.694 -2.698 1.00 93.69 87 LEU A C 1
ATOM 675 O O . LEU A 1 87 ? -0.241 -5.718 -3.776 1.00 93.69 87 LEU A O 1
ATOM 679 N N . THR A 1 88 ? -0.469 -4.926 -1.689 1.00 94.62 88 THR A N 1
ATOM 680 C CA . THR A 1 88 ? 0.642 -3.990 -1.737 1.00 94.62 88 THR A CA 1
ATOM 681 C C . THR A 1 88 ? 1.705 -4.434 -0.746 1.00 94.62 88 THR A C 1
ATOM 683 O O . THR A 1 88 ? 1.376 -4.874 0.353 1.00 94.62 88 THR A O 1
ATOM 686 N N . ALA A 1 89 ? 2.974 -4.298 -1.104 1.00 94.38 89 ALA A N 1
ATOM 687 C CA . ALA A 1 89 ? 4.088 -4.647 -0.242 1.00 94.38 89 ALA A CA 1
ATOM 688 C C . ALA A 1 89 ? 4.951 -3.429 0.082 1.00 94.38 89 ALA A C 1
ATOM 690 O O . ALA A 1 89 ? 5.120 -2.530 -0.743 1.00 94.38 89 ALA A O 1
ATOM 691 N N . GLU A 1 90 ? 5.482 -3.390 1.296 1.00 95.06 90 GLU A N 1
ATOM 692 C CA . GLU A 1 90 ? 6.391 -2.343 1.746 1.00 95.06 90 GLU A CA 1
ATOM 693 C C . GLU A 1 90 ? 7.759 -2.457 1.047 1.00 95.06 90 GLU A C 1
ATOM 695 O O . GLU A 1 90 ? 8.274 -3.537 0.747 1.00 95.06 90 GLU A O 1
ATOM 700 N N . CYS A 1 91 ? 8.362 -1.314 0.738 1.00 93.31 91 CYS A N 1
ATOM 701 C CA . CYS A 1 91 ? 9.647 -1.248 0.052 1.00 93.31 91 CYS A CA 1
ATOM 702 C C . CYS A 1 91 ? 10.539 -0.156 0.654 1.00 93.31 91 CYS A C 1
ATOM 704 O O . CYS A 1 91 ? 10.188 0.515 1.630 1.00 93.31 91 CYS A O 1
ATOM 706 N N . LYS A 1 92 ? 11.737 0.035 0.088 1.00 92.38 92 LYS A N 1
ATOM 707 C CA . LYS A 1 92 ? 12.497 1.264 0.364 1.00 92.38 92 LYS A CA 1
ATOM 708 C C . LYS A 1 92 ? 11.679 2.488 -0.091 1.00 92.38 92 LYS A C 1
ATOM 710 O O . LYS A 1 92 ? 10.941 2.362 -1.068 1.00 92.38 92 LYS A O 1
ATOM 715 N N . PRO A 1 93 ? 11.817 3.664 0.540 1.00 93.81 93 PRO A N 1
ATOM 716 C CA . PRO A 1 93 ? 11.162 4.874 0.049 1.00 93.81 93 PRO A CA 1
ATOM 717 C C . PRO A 1 93 ? 11.542 5.142 -1.415 1.00 93.81 93 PRO A C 1
ATOM 719 O O . PRO A 1 93 ? 12.727 5.212 -1.747 1.00 93.81 93 PRO A O 1
ATOM 722 N N . ILE A 1 94 ? 10.542 5.245 -2.291 1.00 92.75 94 ILE A N 1
ATOM 723 C CA . ILE A 1 94 ? 10.718 5.557 -3.720 1.00 92.75 94 ILE A CA 1
ATOM 724 C C . ILE A 1 94 ? 10.579 7.066 -3.931 1.00 92.75 94 ILE A C 1
ATOM 726 O O . ILE A 1 94 ? 11.301 7.666 -4.723 1.00 92.75 94 ILE A O 1
ATOM 730 N N . SER A 1 95 ? 9.643 7.681 -3.211 1.00 91.88 95 SER A N 1
ATOM 731 C CA . SER A 1 95 ? 9.401 9.121 -3.220 1.00 91.88 95 SER A CA 1
ATOM 732 C C . SER A 1 95 ? 9.007 9.598 -1.823 1.00 91.88 95 SER A C 1
ATOM 734 O O . SER A 1 95 ? 8.940 8.806 -0.884 1.00 91.88 95 SER A O 1
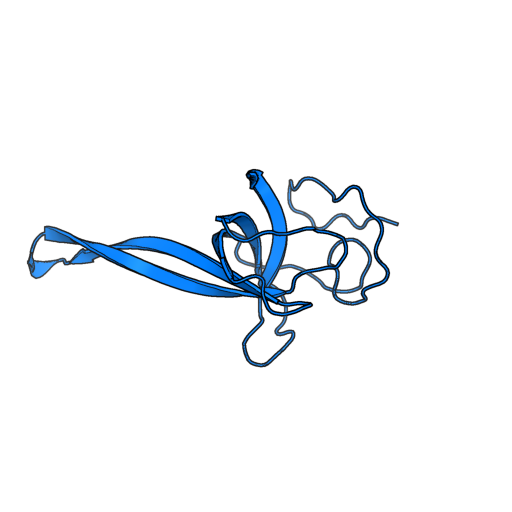ATOM 736 N N . LYS A 1 96 ? 8.700 10.894 -1.679 1.00 93.25 96 LYS A N 1
ATO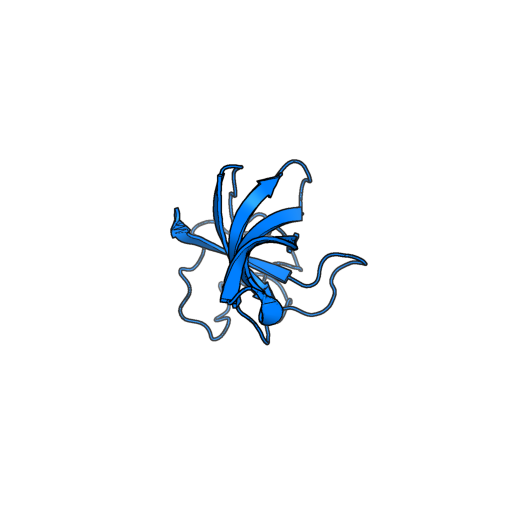M 737 C CA . LYS A 1 96 ? 8.266 11.487 -0.403 1.00 93.25 96 LYS A CA 1
ATOM 738 C C . LYS A 1 96 ? 7.089 10.744 0.241 1.00 93.25 96 LYS A C 1
ATOM 740 O O . LYS A 1 96 ? 7.028 10.645 1.460 1.00 93.25 96 LYS A O 1
ATOM 745 N N . SER A 1 97 ? 6.150 10.262 -0.572 1.00 94.06 97 SER A N 1
ATOM 746 C CA . SER A 1 97 ? 4.899 9.659 -0.093 1.00 94.06 97 SER A CA 1
ATOM 747 C C . SER A 1 97 ? 4.785 8.170 -0.411 1.00 94.06 97 SER A C 1
ATOM 749 O O . SER A 1 97 ? 3.941 7.498 0.176 1.00 94.06 97 SER A O 1
ATOM 751 N N . VAL A 1 98 ? 5.598 7.653 -1.338 1.00 94.88 98 VAL A N 1
ATOM 752 C CA . VAL A 1 98 ? 5.494 6.277 -1.834 1.00 94.88 98 VAL A CA 1
ATOM 753 C C . VAL A 1 98 ? 6.587 5.416 -1.214 1.00 94.88 98 VAL A C 1
ATOM 755 O O . VAL A 1 98 ? 7.760 5.522 -1.577 1.00 94.88 98 VAL A O 1
ATOM 758 N N . SER A 1 99 ? 6.162 4.529 -0.320 1.00 94.38 99 SER A N 1
ATOM 759 C CA . SER A 1 99 ? 7.009 3.521 0.341 1.00 94.38 99 SER A CA 1
ATOM 760 C C . SER A 1 99 ? 6.450 2.104 0.184 1.00 94.38 99 SER A C 1
ATOM 762 O O . SER A 1 99 ? 6.839 1.190 0.905 1.00 94.38 99 SER A O 1
ATOM 764 N N . PHE A 1 100 ? 5.508 1.935 -0.741 1.00 95.38 100 PHE A N 1
ATOM 765 C CA . PHE A 1 100 ? 4.803 0.691 -0.999 1.00 95.38 100 PHE A CA 1
ATOM 766 C C . PHE A 1 100 ? 4.708 0.446 -2.505 1.00 95.38 100 PHE A C 1
ATOM 768 O O . PHE A 1 100 ? 4.688 1.409 -3.273 1.00 95.38 100 PHE A O 1
ATOM 775 N N . VAL A 1 101 ? 4.617 -0.813 -2.933 1.00 94.38 101 VAL A N 1
ATOM 776 C CA . VAL A 1 101 ? 4.474 -1.221 -4.342 1.00 94.38 101 VAL A CA 1
ATOM 777 C C . VAL A 1 101 ? 3.364 -2.247 -4.494 1.00 94.38 101 VAL A C 1
ATOM 779 O O . VAL A 1 101 ? 3.234 -3.145 -3.665 1.00 94.38 101 VAL A O 1
ATOM 782 N N . VAL A 1 102 ? 2.569 -2.121 -5.553 1.00 94.00 102 VAL A N 1
ATOM 783 C CA . VAL A 1 102 ? 1.543 -3.113 -5.896 1.00 94.00 102 VAL A CA 1
ATOM 784 C C . VAL A 1 102 ? 2.213 -4.382 -6.417 1.00 94.00 102 VAL A C 1
ATOM 786 O O . VAL A 1 102 ? 3.052 -4.314 -7.315 1.00 94.00 102 VAL A O 1
ATOM 789 N N . VAL A 1 103 ? 1.845 -5.528 -5.848 1.00 92.06 103 VAL A N 1
ATOM 790 C CA . VAL A 1 103 ? 2.427 -6.831 -6.202 1.00 92.06 103 VAL A CA 1
ATOM 791 C C . VAL A 1 103 ? 1.408 -7.731 -6.888 1.00 92.06 103 VAL A C 1
ATOM 793 O O . VAL A 1 103 ? 1.766 -8.446 -7.814 1.00 92.06 103 VAL A O 1
ATOM 796 N N . GLU A 1 104 ? 0.148 -7.675 -6.461 1.00 90.50 104 GLU A N 1
ATOM 797 C CA . GLU A 1 104 ? -0.909 -8.555 -6.958 1.00 90.50 104 GLU A CA 1
ATOM 798 C C . GLU A 1 104 ? -2.260 -7.828 -6.951 1.00 90.50 104 GLU A C 1
ATOM 800 O O . GLU A 1 104 ? -2.543 -7.017 -6.062 1.00 90.50 104 GLU A O 1
ATOM 805 N N . VAL A 1 105 ? -3.101 -8.138 -7.937 1.00 91.50 105 VAL A N 1
ATOM 806 C CA . VAL A 1 105 ? -4.510 -7.726 -7.995 1.00 91.50 105 VAL A CA 1
ATOM 807 C C . VAL A 1 105 ? -5.347 -8.954 -7.666 1.00 91.50 105 VAL A C 1
ATOM 809 O O . VAL A 1 105 ? -5.225 -9.973 -8.340 1.00 91.50 105 VAL A O 1
ATOM 812 N N . LYS A 1 106 ? -6.159 -8.887 -6.607 1.00 85.62 106 LYS A N 1
ATOM 813 C CA . LYS A 1 106 ? -6.953 -10.034 -6.152 1.00 85.62 106 LYS A CA 1
ATOM 814 C C . LYS A 1 106 ? -8.309 -10.123 -6.842 1.00 85.62 106 LYS A C 1
ATOM 816 O O . LYS A 1 106 ? -8.721 -11.239 -7.136 1.00 8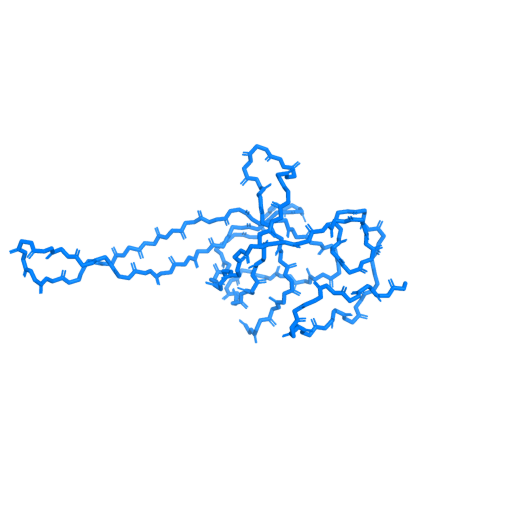5.62 106 LYS A O 1
ATOM 821 N N . SER A 1 107 ? -8.999 -9.001 -7.065 1.00 65.94 107 SER A N 1
ATOM 822 C CA . SER A 1 107 ? -10.241 -8.849 -7.859 1.00 65.94 107 SER A CA 1
ATOM 823 C C . SER A 1 107 ? -10.708 -7.403 -7.829 1.00 65.94 107 SER A C 1
ATOM 825 O O . SER A 1 107 ? -10.561 -6.787 -6.749 1.00 65.94 107 SER A O 1
#

Sequence (107 aa):
MIRNIGFPVTAPTTECTDHLCPFHGTLSIRGKLIQGKVVSAKAPKMVVVQQETPKFITKFKRYARSQSKTHAYKPSCIDVKEGDIVLTAECKPISKSVSFVVVEVKS

pLDDT: mean 90.72, std 6.32, range [65.94, 98.12]

Foldseek 3Di:
DFDDLPDPADAFPDDADDQCDSTHHDWHFDDDKDKFFWADPPDPFKTKGKDWDWDQDPVVRDTDTDIDIAIATEGPSDDDDHGWIFIKTATPDPDPRYRIYTGHTPD

Secondary structure (DSSP, 8-state):
-PPP-SS--PPPSS----TT-TTTSSPPEEEEEEEEEEEEEEETTEEEEEEE-PEEEGGGTEEEP-EEEEEEE--TTS---TT-EEEEEEES--SSS--EEEEEE--